Protein AF-A0A7H4NVX7-F1 (afdb_monomer)

pLDDT: mean 79.27, std 13.38, range [40.81, 90.88]

Foldseek 3Di:
DDFAWDWDDDQQEIEIATEADPVRCVVCVVCVCVSNVNHPYYHCVRHPYYDVPPPDD

Organism: NCBI:txid2058152

Structure (mmCIF, N/CA/C/O backbone):
data_AF-A0A7H4NVX7-F1
#
_entry.id   AF-A0A7H4NVX7-F1
#
loop_
_atom_site.group_PDB
_atom_site.id
_atom_site.type_symbol
_atom_site.label_atom_id
_atom_site.label_alt_id
_atom_site.label_comp_id
_atom_site.label_asym_id
_atom_site.label_entity_id
_atom_site.label_seq_id
_atom_site.pdbx_PDB_ins_code
_atom_site.Cartn_x
_atom_site.Cartn_y
_atom_site.Cartn_z
_atom_site.occupancy
_atom_site.B_iso_or_equiv
_atom_site.auth_seq_id
_atom_site.auth_comp_id
_atom_site.auth_asym_id
_atom_site.auth_atom_id
_atom_site.pdbx_PDB_model_num
ATOM 1 N N . MET A 1 1 ? 12.566 3.015 -17.720 1.00 40.81 1 MET A N 1
ATOM 2 C CA . MET A 1 1 ? 11.562 3.537 -16.772 1.00 40.81 1 MET A CA 1
ATOM 3 C C . MET A 1 1 ? 11.567 2.582 -15.601 1.00 40.81 1 MET A C 1
ATOM 5 O O . MET A 1 1 ? 11.145 1.451 -15.766 1.00 40.81 1 MET A O 1
ATOM 9 N N . THR A 1 2 ? 12.209 2.978 -14.509 1.00 47.16 2 THR A N 1
ATOM 10 C CA . THR A 1 2 ? 12.36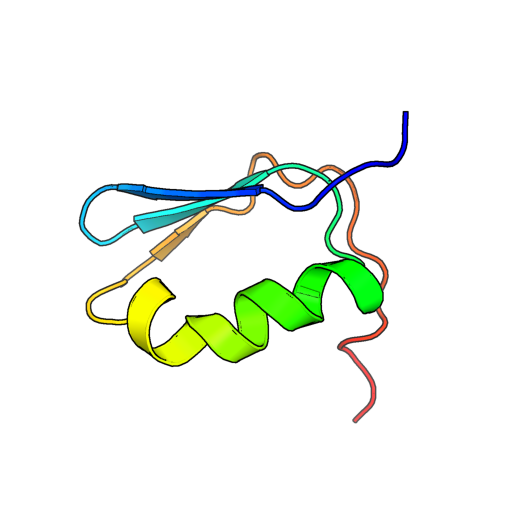1 2.180 -13.286 1.00 47.16 2 THR A CA 1
ATOM 11 C C . THR A 1 2 ? 10.983 1.945 -12.676 1.00 47.16 2 THR A C 1
ATOM 13 O O . THR A 1 2 ? 10.273 2.918 -12.416 1.00 47.16 2 THR A O 1
ATOM 16 N N . GLY A 1 3 ? 10.575 0.683 -12.524 1.00 59.56 3 GLY A N 1
ATOM 17 C CA . GLY A 1 3 ? 9.310 0.334 -11.889 1.00 59.56 3 GLY A CA 1
ATOM 18 C C . GLY A 1 3 ? 9.297 0.884 -10.471 1.00 59.56 3 GLY A C 1
ATOM 19 O O . GLY A 1 3 ? 10.155 0.540 -9.671 1.00 59.56 3 GLY A O 1
ATOM 20 N N . GLN A 1 4 ? 8.382 1.803 -10.183 1.00 74.69 4 GLN A N 1
ATOM 21 C CA . GLN A 1 4 ? 8.245 2.408 -8.864 1.00 74.69 4 GLN A CA 1
ATOM 22 C C . GLN A 1 4 ? 7.006 1.827 -8.192 1.00 74.69 4 GLN A C 1
ATOM 24 O O . GLN A 1 4 ? 5.931 1.803 -8.796 1.00 74.69 4 GLN A O 1
ATOM 29 N N . LEU A 1 5 ? 7.147 1.375 -6.944 1.00 84.88 5 LEU A N 1
ATOM 30 C CA . LEU A 1 5 ? 6.013 0.938 -6.141 1.00 84.88 5 LEU A CA 1
ATOM 31 C C . LEU A 1 5 ? 5.111 2.137 -5.858 1.00 84.88 5 LEU A C 1
ATOM 33 O O . LEU A 1 5 ? 5.546 3.143 -5.299 1.00 84.88 5 LEU A O 1
ATOM 37 N N . SER A 1 6 ? 3.847 2.021 -6.244 1.00 86.31 6 SER A N 1
ATOM 38 C CA . SER A 1 6 ? 2.815 3.001 -5.923 1.00 86.31 6 SER A CA 1
ATOM 39 C C . SER A 1 6 ? 1.710 2.308 -5.147 1.00 86.31 6 SER A C 1
ATOM 41 O O . SER A 1 6 ? 1.236 1.252 -5.561 1.00 86.31 6 SER A O 1
ATOM 43 N N . TRP A 1 7 ? 1.273 2.899 -4.041 1.00 87.50 7 TRP A N 1
ATOM 44 C CA . TRP A 1 7 ? 0.128 2.404 -3.284 1.00 87.50 7 TRP A CA 1
ATOM 45 C C . TRP A 1 7 ? -0.963 3.464 -3.202 1.00 87.50 7 TRP A C 1
ATOM 47 O O . TRP A 1 7 ? -0.709 4.669 -3.217 1.00 87.50 7 TRP A O 1
ATOM 57 N N . THR A 1 8 ? -2.207 3.015 -3.150 1.00 88.56 8 THR A N 1
ATOM 58 C CA . THR A 1 8 ? -3.374 3.874 -2.972 1.00 88.56 8 THR A CA 1
ATOM 59 C C . THR A 1 8 ? -4.298 3.219 -1.964 1.00 88.56 8 THR A C 1
ATOM 61 O O . THR A 1 8 ? -4.529 2.014 -2.025 1.00 88.56 8 THR A O 1
ATOM 64 N N . ARG A 1 9 ? -4.817 4.013 -1.033 1.00 86.88 9 ARG A N 1
ATOM 65 C CA . ARG A 1 9 ? -5.806 3.558 -0.064 1.00 86.88 9 ARG A CA 1
ATOM 66 C C . ARG A 1 9 ? -7.203 3.906 -0.567 1.00 86.88 9 ARG A C 1
ATOM 68 O O . ARG A 1 9 ? -7.483 5.077 -0.809 1.00 86.88 9 ARG A O 1
ATOM 75 N N . ASP A 1 10 ? -8.055 2.897 -0.675 1.00 85.19 10 ASP A N 1
ATOM 76 C CA . ASP A 1 10 ? -9.479 3.020 -0.976 1.00 85.19 10 ASP A CA 1
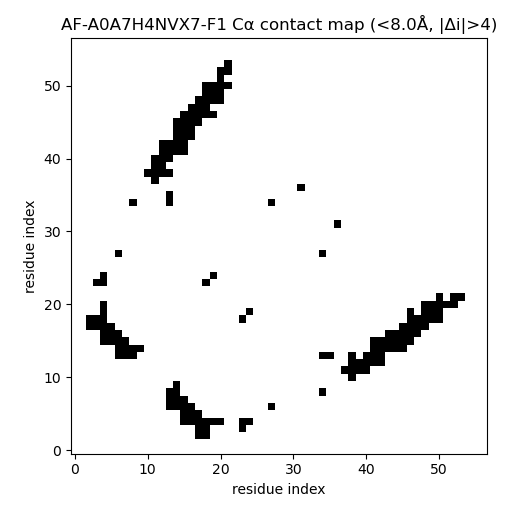ATOM 77 C C . ASP A 1 10 ? -10.278 2.445 0.201 1.00 85.19 10 ASP 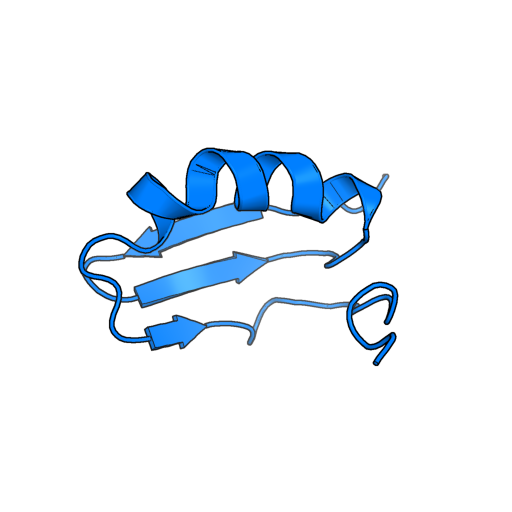A C 1
ATOM 79 O O . ASP A 1 10 ? -10.432 1.232 0.348 1.00 85.19 10 ASP A O 1
ATOM 83 N N . GLY A 1 11 ? -10.688 3.329 1.116 1.00 86.25 11 GLY A N 1
ATOM 84 C CA . GLY A 1 11 ? -11.376 2.952 2.350 1.00 86.25 11 GLY A CA 1
ATOM 85 C C . GLY A 1 11 ? -10.540 2.008 3.218 1.00 86.25 11 GLY A C 1
ATOM 86 O O . GLY A 1 11 ? -9.541 2.421 3.819 1.00 86.25 11 GLY A O 1
ATOM 87 N N . GLU A 1 12 ? -10.967 0.747 3.271 1.00 90.69 12 GLU A N 1
ATOM 88 C CA . GLU A 1 12 ? -10.301 -0.340 3.997 1.00 90.69 12 GLU A CA 1
ATOM 89 C C . GLU A 1 12 ? -9.393 -1.206 3.107 1.00 90.69 12 GLU A C 1
ATOM 91 O O . GLU A 1 12 ? -8.841 -2.200 3.571 1.00 90.69 12 GLU A O 1
ATOM 96 N N . THR A 1 13 ? -9.236 -0.869 1.826 1.00 90.38 13 THR A N 1
ATOM 97 C CA . THR A 1 13 ? -8.395 -1.628 0.895 1.00 90.38 13 THR A CA 1
ATOM 98 C C . THR A 1 13 ? -7.147 -0.839 0.521 1.00 90.38 13 THR A C 1
ATOM 100 O O . THR A 1 13 ? -7.224 0.309 0.082 1.00 90.38 13 THR A O 1
ATOM 103 N N . LEU A 1 14 ? -5.977 -1.456 0.665 1.00 90.88 14 LEU A N 1
ATOM 104 C CA . LEU A 1 14 ? -4.705 -0.910 0.203 1.00 90.88 14 LEU A CA 1
ATOM 105 C C . LEU A 1 14 ? -4.336 -1.555 -1.133 1.00 90.88 14 LEU A C 1
ATOM 107 O O . LEU A 1 14 ? -3.965 -2.722 -1.167 1.00 90.88 14 LEU A O 1
ATOM 111 N N . ALA A 1 15 ? -4.422 -0.801 -2.224 1.00 90.25 15 ALA A N 1
ATOM 112 C CA . ALA A 1 15 ? -4.048 -1.267 -3.553 1.00 90.25 15 ALA A CA 1
ATOM 113 C C . ALA A 1 15 ? -2.585 -0.933 -3.852 1.00 90.25 15 ALA A C 1
ATOM 115 O O . ALA A 1 15 ? -2.208 0.241 -3.857 1.00 90.25 15 ALA A O 1
ATOM 116 N N . LEU A 1 16 ? -1.772 -1.950 -4.136 1.00 89.12 16 LEU A N 1
ATOM 117 C CA . LEU A 1 16 ? -0.377 -1.804 -4.545 1.00 89.12 16 LEU A CA 1
ATOM 118 C C . LEU A 1 16 ? -0.250 -2.041 -6.048 1.00 89.12 16 LEU A C 1
ATOM 120 O O . LEU A 1 16 ? -0.874 -2.935 -6.619 1.00 89.12 16 LEU A O 1
ATOM 124 N N . ARG A 1 17 ? 0.571 -1.217 -6.698 1.00 88.62 17 ARG A N 1
ATOM 125 C CA . ARG A 1 17 ? 0.798 -1.241 -8.143 1.00 88.62 17 ARG A CA 1
ATOM 126 C C . ARG A 1 17 ? 2.285 -1.124 -8.449 1.00 88.62 17 ARG A C 1
ATOM 128 O O . ARG A 1 17 ? 2.986 -0.330 -7.819 1.00 88.62 17 ARG A O 1
ATOM 135 N N . GLY A 1 18 ? 2.736 -1.861 -9.459 1.00 86.75 18 GLY A N 1
ATOM 136 C CA . GLY A 1 18 ? 4.119 -1.823 -9.935 1.00 86.75 18 GLY A CA 1
ATOM 137 C C . GLY A 1 18 ? 4.978 -2.949 -9.367 1.00 86.75 18 GLY A C 1
ATOM 138 O O . GLY A 1 18 ? 4.541 -4.097 -9.300 1.00 86.75 18 GLY A O 1
ATOM 139 N N . GLU A 1 19 ? 6.217 -2.631 -9.002 1.00 86.62 19 GLU A N 1
ATOM 140 C CA . GLU A 1 19 ? 7.214 -3.616 -8.577 1.00 86.62 19 GLU A CA 1
ATOM 141 C C . GLU A 1 19 ? 7.397 -3.576 -7.059 1.00 86.62 19 GLU A C 1
ATOM 143 O O . GLU A 1 19 ? 7.653 -2.524 -6.476 1.00 86.62 19 GLU A O 1
ATOM 148 N N . LEU A 1 20 ? 7.252 -4.733 -6.418 1.00 81.12 20 LEU A N 1
ATOM 149 C CA . LEU A 1 20 ? 7.557 -4.942 -5.010 1.00 81.12 20 LEU A CA 1
ATOM 150 C C . LEU A 1 20 ? 9.034 -5.345 -4.903 1.00 81.12 20 LEU A C 1
ATOM 152 O O . LEU A 1 20 ? 9.372 -6.525 -4.965 1.00 81.12 20 LEU A O 1
ATOM 156 N N . ASP A 1 21 ? 9.905 -4.346 -4.798 1.00 81.19 21 ASP A N 1
ATOM 157 C CA . ASP A 1 21 ? 11.348 -4.508 -4.586 1.00 81.19 21 ASP A CA 1
ATOM 158 C C . ASP A 1 21 ? 11.716 -4.098 -3.148 1.00 81.19 21 ASP A C 1
ATOM 160 O O . ASP A 1 21 ? 11.019 -3.284 -2.538 1.00 81.19 21 ASP A O 1
ATOM 164 N N . GLN A 1 22 ? 12.806 -4.638 -2.599 1.00 74.38 22 GLN A N 1
ATOM 165 C CA . GLN A 1 22 ? 13.325 -4.267 -1.281 1.00 74.38 22 GLN A CA 1
ATOM 166 C C . GLN A 1 22 ? 13.529 -2.756 -1.148 1.00 74.38 22 GLN A C 1
ATOM 168 O O . GLN A 1 22 ? 13.132 -2.175 -0.138 1.00 74.38 22 GLN A O 1
ATOM 173 N N . ASP A 1 23 ? 14.094 -2.119 -2.173 1.00 81.06 23 ASP A N 1
ATOM 174 C CA . ASP A 1 23 ? 14.387 -0.685 -2.156 1.00 81.06 23 ASP A CA 1
ATOM 175 C C . ASP A 1 23 ? 13.102 0.156 -2.240 1.00 81.06 23 ASP A C 1
ATOM 177 O O . ASP A 1 23 ? 13.013 1.255 -1.689 1.00 81.06 23 ASP A O 1
ATOM 181 N N . LEU A 1 24 ? 12.068 -0.389 -2.886 1.00 80.00 24 LEU A N 1
ATOM 182 C CA . LEU A 1 24 ? 10.771 0.260 -3.077 1.00 80.00 24 LEU A CA 1
ATOM 183 C C . LEU A 1 24 ? 9.810 0.024 -1.906 1.00 80.00 24 LEU A C 1
ATOM 185 O O . LEU A 1 24 ? 8.878 0.802 -1.701 1.00 80.00 24 LEU A O 1
ATOM 189 N N . LEU A 1 25 ? 10.046 -1.027 -1.120 1.00 80.38 25 LEU A N 1
ATOM 190 C CA . LEU A 1 25 ? 9.295 -1.336 0.091 1.00 80.38 25 LEU A CA 1
ATOM 191 C C . LEU A 1 25 ? 9.639 -0.403 1.249 1.00 80.38 25 LEU A C 1
ATOM 193 O O . LEU A 1 25 ? 8.772 -0.177 2.087 1.00 80.38 25 LEU A O 1
ATOM 197 N N . VAL A 1 26 ? 10.852 0.156 1.300 1.00 82.81 26 VAL A N 1
ATOM 198 C CA . VAL A 1 26 ? 11.291 1.064 2.376 1.00 82.81 26 VAL A CA 1
ATOM 199 C C . VAL A 1 26 ? 10.273 2.184 2.657 1.00 82.81 26 VAL A C 1
ATOM 201 O O . VAL A 1 26 ? 9.793 2.265 3.788 1.00 82.81 26 VAL A O 1
ATOM 204 N N . PRO A 1 27 ? 9.855 3.013 1.680 1.00 83.94 27 PRO A N 1
ATOM 205 C CA . PRO A 1 27 ? 8.901 4.091 1.943 1.00 83.94 27 PRO A CA 1
ATOM 206 C C . PRO A 1 27 ? 7.504 3.588 2.343 1.00 83.94 27 PRO A C 1
ATOM 208 O O . PRO A 1 27 ? 6.852 4.214 3.179 1.00 83.94 27 PRO A O 1
ATOM 211 N N . LEU A 1 28 ? 7.053 2.444 1.812 1.00 84.31 28 LEU A N 1
ATOM 212 C CA . LEU A 1 28 ? 5.799 1.816 2.243 1.00 84.31 28 LEU A CA 1
ATOM 213 C C . LEU A 1 28 ? 5.904 1.299 3.685 1.00 84.31 28 LEU A C 1
ATOM 215 O O . LEU A 1 28 ? 4.952 1.415 4.450 1.00 84.31 28 LEU A O 1
ATOM 219 N N . TRP A 1 29 ? 7.050 0.735 4.067 1.00 85.31 29 TRP A N 1
ATOM 220 C CA . TRP A 1 29 ? 7.297 0.170 5.391 1.00 85.31 29 TRP A CA 1
ATOM 221 C C . TRP A 1 29 ? 7.382 1.242 6.477 1.00 85.31 29 TRP A C 1
ATOM 223 O O . TRP A 1 29 ? 6.856 1.035 7.574 1.00 85.31 29 TRP A O 1
ATOM 233 N N . GLU A 1 30 ? 7.989 2.386 6.163 1.00 86.75 30 GLU A N 1
ATOM 234 C CA . GLU A 1 30 ? 7.982 3.588 7.005 1.00 86.75 30 GLU A CA 1
ATOM 235 C C . GLU A 1 30 ? 6.555 4.135 7.162 1.00 86.75 30 GLU A C 1
ATOM 237 O O . GLU A 1 30 ? 6.101 4.426 8.269 1.00 86.75 30 GLU A O 1
ATOM 242 N N . ALA A 1 31 ? 5.794 4.191 6.064 1.00 85.75 31 ALA A N 1
ATOM 243 C CA . ALA A 1 31 ? 4.407 4.649 6.071 1.00 85.75 31 ALA A CA 1
ATOM 244 C C . ALA A 1 31 ? 3.405 3.589 6.560 1.00 85.75 31 ALA A C 1
ATOM 246 O O . ALA A 1 31 ? 2.220 3.904 6.681 1.00 85.75 31 ALA A O 1
ATOM 247 N N . ARG A 1 32 ? 3.839 2.351 6.857 1.00 85.62 32 ARG A N 1
ATOM 248 C CA . ARG A 1 32 ? 2.934 1.206 7.060 1.00 85.62 32 ARG A CA 1
ATOM 249 C C . ARG A 1 32 ? 1.900 1.476 8.134 1.00 85.62 32 ARG A C 1
ATOM 251 O O . ARG A 1 32 ? 0.738 1.182 7.928 1.00 85.62 32 ARG A O 1
ATOM 258 N N . ALA A 1 33 ? 2.305 2.109 9.234 1.00 85.38 33 ALA A N 1
ATOM 259 C CA . ALA A 1 33 ? 1.413 2.385 10.350 1.00 85.38 33 ALA A CA 1
ATOM 260 C C . ALA A 1 33 ? 0.213 3.242 9.928 1.00 85.38 33 ALA A C 1
ATOM 262 O O . ALA A 1 33 ? -0.878 2.990 10.402 1.00 85.38 33 ALA A O 1
ATOM 263 N N . GLN A 1 34 ? 0.395 4.203 9.016 1.00 85.81 34 GLN A N 1
ATOM 264 C CA . GLN A 1 34 ? -0.691 5.028 8.471 1.00 85.81 34 GLN A CA 1
ATOM 265 C C . GLN A 1 34 ? -1.364 4.373 7.258 1.00 85.81 34 GLN A C 1
ATOM 267 O O . GLN A 1 34 ? -2.574 4.491 7.072 1.00 85.81 34 GLN A O 1
ATOM 272 N N . ALA A 1 35 ? -0.586 3.682 6.423 1.00 83.19 35 ALA A N 1
ATOM 273 C CA . ALA A 1 35 ? -1.071 3.044 5.207 1.00 83.19 35 ALA A CA 1
ATOM 274 C C . ALA A 1 35 ? -1.963 1.832 5.500 1.00 83.19 35 ALA A C 1
ATOM 276 O O . ALA A 1 35 ? -2.885 1.586 4.732 1.00 83.19 35 ALA A O 1
ATOM 277 N N . THR A 1 36 ? -1.713 1.105 6.594 1.00 83.50 36 THR A N 1
ATOM 278 C CA . THR A 1 36 ? -2.497 -0.063 7.020 1.00 83.50 36 THR A CA 1
ATOM 279 C C . THR A 1 36 ? -3.496 0.249 8.134 1.00 83.50 36 THR A C 1
ATOM 281 O O . THR A 1 36 ? -4.210 -0.651 8.569 1.00 83.50 36 THR A O 1
ATOM 284 N N . ASP A 1 37 ? -3.555 1.489 8.628 1.00 85.94 37 ASP A N 1
ATOM 285 C CA . ASP A 1 37 ? -4.482 1.862 9.701 1.00 85.94 37 ASP A CA 1
ATOM 286 C C . ASP A 1 37 ? -5.932 1.782 9.218 1.00 85.94 37 ASP A C 1
ATOM 288 O O . ASP A 1 37 ? -6.354 2.563 8.365 1.00 85.94 37 ASP A O 1
ATOM 292 N N . GLY A 1 38 ? -6.696 0.823 9.739 1.00 84.81 38 GLY A N 1
ATOM 293 C CA . GLY A 1 38 ? -8.058 0.546 9.278 1.00 84.81 38 GLY A CA 1
ATOM 294 C C . GLY A 1 38 ? -8.127 -0.090 7.885 1.00 84.81 38 GLY A C 1
ATOM 295 O O . GLY A 1 38 ? -9.167 -0.009 7.238 1.00 84.81 38 GLY A O 1
ATOM 296 N N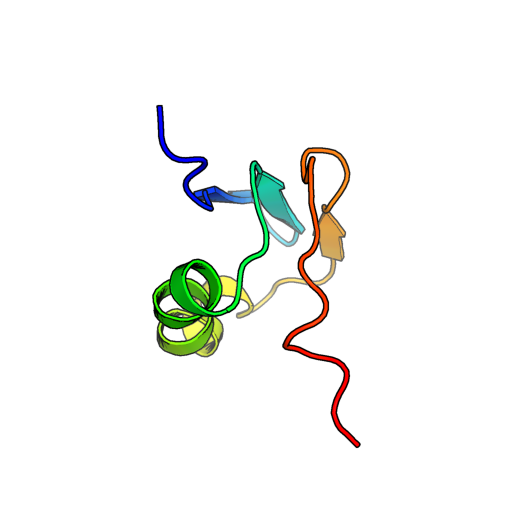 . VAL A 1 39 ? -7.034 -0.693 7.404 1.00 89.69 39 VAL A N 1
ATOM 297 C CA . VAL A 1 39 ? -7.040 -1.523 6.194 1.00 89.69 39 VAL A CA 1
ATOM 298 C C . VAL A 1 39 ? -7.361 -2.965 6.574 1.00 89.69 39 VAL A C 1
ATOM 300 O O . VAL A 1 39 ? -6.677 -3.563 7.402 1.00 89.69 39 VAL A O 1
ATOM 303 N N . SER A 1 40 ? -8.395 -3.526 5.954 1.00 88.19 40 SER A N 1
ATOM 304 C CA . SER A 1 40 ? -8.831 -4.915 6.106 1.00 88.19 40 SER A CA 1
ATOM 305 C C . SER A 1 40 ? -8.359 -5.806 4.951 1.00 88.19 40 SER A C 1
ATOM 307 O O . SER A 1 40 ? -8.208 -7.014 5.138 1.00 88.19 40 SER A O 1
ATOM 309 N N . ALA A 1 41 ? -8.063 -5.225 3.782 1.00 88.44 41 ALA A N 1
ATOM 310 C CA . ALA A 1 41 ? -7.625 -5.956 2.597 1.00 88.44 41 ALA A CA 1
ATOM 311 C C . ALA A 1 41 ? -6.439 -5.281 1.896 1.00 88.44 41 ALA A C 1
ATOM 313 O O . ALA A 1 41 ? -6.373 -4.060 1.776 1.00 88.44 41 ALA A O 1
ATOM 314 N N . ILE A 1 42 ? -5.507 -6.082 1.382 1.00 87.81 42 ILE A N 1
ATOM 315 C CA . ILE A 1 42 ? -4.396 -5.598 0.560 1.00 87.81 42 ILE A CA 1
ATO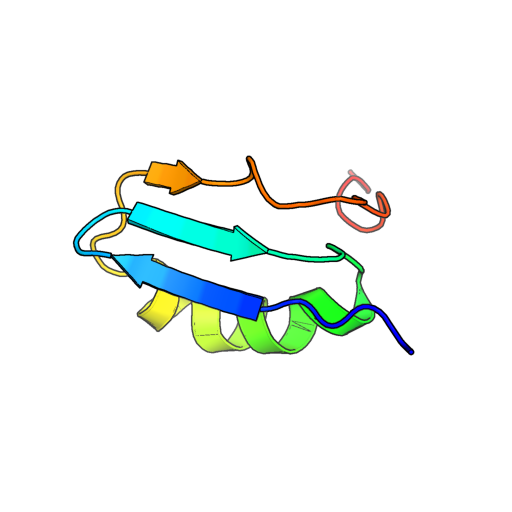M 316 C C . ILE A 1 42 ? -4.577 -6.168 -0.846 1.00 87.81 42 ILE A C 1
ATOM 318 O O . ILE A 1 42 ? -4.499 -7.379 -1.044 1.00 87.81 42 ILE A O 1
ATOM 322 N N . ASP A 1 43 ? -4.837 -5.292 -1.812 1.00 88.38 43 ASP A N 1
ATOM 323 C CA . ASP A 1 43 ? -4.965 -5.644 -3.220 1.00 88.38 43 ASP A CA 1
ATOM 324 C C . ASP A 1 43 ? -3.590 -5.594 -3.900 1.00 88.38 43 ASP A C 1
ATOM 326 O O . ASP A 1 43 ? -2.960 -4.541 -4.019 1.00 88.38 43 ASP A O 1
ATOM 330 N N . LEU A 1 44 ? -3.130 -6.764 -4.341 1.00 86.75 44 LEU A N 1
ATOM 3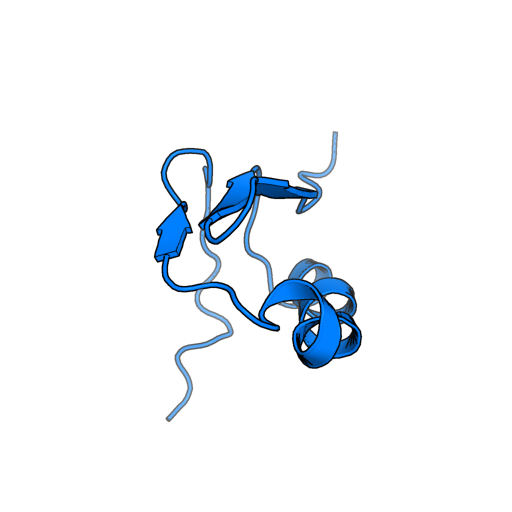31 C CA . LEU A 1 44 ? -1.866 -6.966 -5.050 1.00 86.75 44 LEU A CA 1
ATOM 332 C C . LEU A 1 44 ? -2.078 -7.276 -6.542 1.00 86.75 44 LEU A C 1
ATOM 334 O O . LEU A 1 44 ? -1.128 -7.636 -7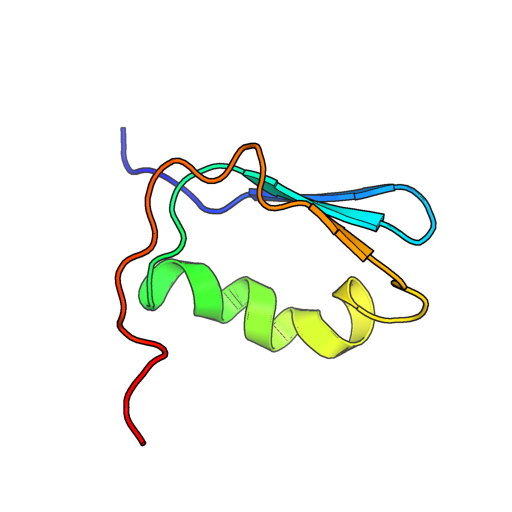.231 1.00 86.75 44 LEU A O 1
ATOM 338 N N . SER A 1 45 ? -3.304 -7.156 -7.061 1.00 86.12 45 SER A N 1
ATOM 339 C CA . SER A 1 45 ? -3.658 -7.537 -8.439 1.00 86.12 45 SER A CA 1
ATOM 340 C C . SER A 1 45 ? -2.875 -6.779 -9.516 1.00 86.12 45 SER A C 1
ATOM 342 O O . SER A 1 45 ? -2.653 -7.298 -10.608 1.00 86.12 45 SER A O 1
ATOM 344 N N . ALA A 1 46 ? -2.434 -5.562 -9.202 1.00 84.19 46 ALA A N 1
ATOM 345 C CA . ALA A 1 46 ? -1.667 -4.692 -10.086 1.00 84.19 46 ALA A CA 1
ATOM 346 C C . ALA A 1 46 ? -0.153 -4.708 -9.795 1.00 84.19 46 ALA A C 1
ATOM 348 O O . ALA A 1 46 ? 0.594 -3.885 -10.337 1.00 84.19 46 ALA A O 1
ATOM 349 N N . VAL A 1 47 ? 0.312 -5.628 -8.945 1.00 86.50 47 VAL A N 1
ATOM 350 C CA . VAL A 1 47 ? 1.737 -5.871 -8.718 1.00 86.50 47 VAL A CA 1
ATOM 351 C C . VAL A 1 47 ? 2.257 -6.781 -9.825 1.00 86.50 47 VAL A C 1
ATOM 353 O O . VAL A 1 47 ? 1.814 -7.914 -9.988 1.00 86.50 47 VAL A O 1
ATOM 356 N N . THR A 1 48 ? 3.205 -6.277 -10.609 1.00 80.44 48 THR A N 1
ATOM 357 C CA . THR A 1 48 ? 3.737 -6.963 -11.796 1.00 80.44 48 THR A CA 1
ATOM 358 C C . THR A 1 48 ? 4.956 -7.823 -11.493 1.00 80.44 48 THR A C 1
ATOM 360 O O . THR A 1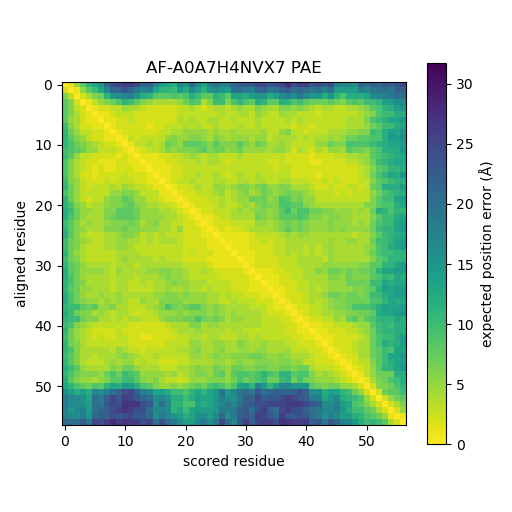 48 ? 5.275 -8.733 -12.257 1.00 80.44 48 THR A O 1
ATOM 363 N N . ARG A 1 49 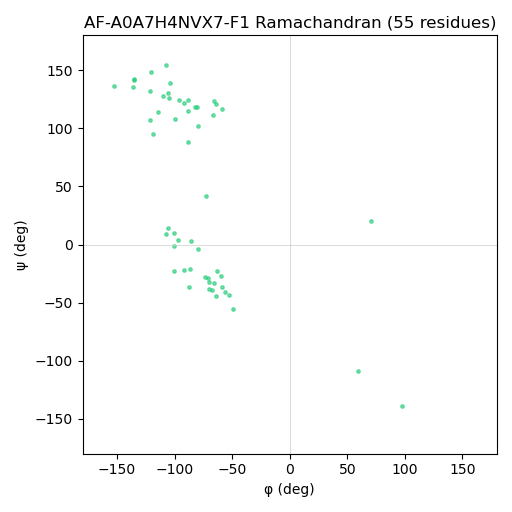? 5.658 -7.537 -10.394 1.00 77.19 49 ARG A N 1
ATOM 364 C CA . ARG A 1 49 ? 6.860 -8.255 -9.973 1.00 77.19 49 ARG A CA 1
ATOM 365 C C . ARG A 1 49 ? 7.005 -8.162 -8.463 1.00 77.19 49 ARG A C 1
ATOM 367 O O . ARG A 1 49 ? 6.813 -7.090 -7.899 1.00 77.19 49 ARG A O 1
ATOM 374 N N . VAL A 1 50 ? 7.350 -9.277 -7.832 1.00 76.31 50 VAL A N 1
ATOM 375 C CA . VAL A 1 50 ? 7.717 -9.347 -6.416 1.00 76.31 50 VAL A CA 1
ATOM 376 C C . VAL A 1 50 ? 9.126 -9.913 -6.368 1.00 76.31 50 VAL A C 1
ATOM 378 O O . VAL A 1 50 ? 9.321 -11.093 -6.656 1.00 76.31 50 VAL A O 1
ATOM 381 N N . ASP A 1 51 ? 10.108 -9.075 -6.054 1.00 71.38 51 ASP A N 1
ATOM 382 C CA . ASP A 1 51 ? 11.453 -9.551 -5.764 1.00 71.38 51 ASP A CA 1
ATOM 383 C C . ASP A 1 51 ? 11.459 -10.040 -4.310 1.00 71.38 51 ASP A C 1
ATOM 385 O O . ASP A 1 51 ? 11.136 -9.315 -3.368 1.00 71.38 51 ASP A O 1
ATOM 389 N N . THR A 1 52 ? 11.737 -11.329 -4.119 1.00 56.22 52 THR A N 1
ATOM 390 C CA . THR A 1 52 ? 11.604 -12.064 -2.849 1.00 56.22 52 THR A CA 1
ATOM 391 C C . THR A 1 52 ? 12.676 -11.700 -1.815 1.00 56.22 52 THR A C 1
ATOM 393 O O . THR A 1 52 ? 13.194 -12.569 -1.114 1.00 56.22 52 THR A O 1
ATOM 396 N N . ALA A 1 53 ? 13.011 -10.421 -1.668 1.00 54.84 53 ALA A N 1
ATOM 397 C CA . ALA A 1 53 ? 13.832 -9.949 -0.559 1.00 54.84 53 ALA A CA 1
ATOM 398 C C . ALA A 1 53 ? 13.147 -10.166 0.807 1.00 54.84 53 ALA A C 1
ATOM 400 O O . ALA A 1 53 ? 13.818 -10.282 1.829 1.00 54.84 53 ALA A O 1
ATOM 401 N N . GLY A 1 54 ? 11.813 -10.284 0.830 1.00 51.22 54 GLY A N 1
ATOM 402 C CA . GLY A 1 54 ? 11.012 -10.409 2.052 1.00 51.22 54 GLY A CA 1
ATOM 403 C C . GLY A 1 54 ? 10.835 -11.819 2.633 1.00 51.22 54 GLY A C 1
ATOM 404 O O . GLY A 1 54 ? 10.103 -11.957 3.607 1.00 51.22 54 GLY A O 1
ATOM 405 N N . TRP A 1 55 ? 11.444 -12.871 2.069 1.00 48.28 55 TRP A N 1
ATOM 406 C CA . TRP A 1 55 ? 11.256 -14.261 2.543 1.00 48.28 55 TRP A CA 1
ATOM 407 C C . TRP A 1 55 ? 12.429 -14.853 3.327 1.00 48.28 55 TRP A C 1
ATOM 409 O O . TRP A 1 55 ? 12.476 -16.064 3.554 1.00 48.28 55 TRP A O 1
ATOM 419 N N . ARG A 1 56 ? 13.382 -14.040 3.787 1.00 48.28 56 ARG A N 1
ATOM 420 C CA . ARG A 1 56 ? 14.411 -14.566 4.688 1.00 48.28 56 ARG A CA 1
ATOM 421 C C . ARG A 1 56 ? 13.881 -14.671 6.123 1.00 48.28 56 ARG A C 1
ATOM 423 O O . ARG A 1 56 ? 13.738 -13.663 6.803 1.00 48.28 56 ARG A O 1
ATOM 430 N N . TYR A 1 57 ? 13.556 -15.928 6.445 1.00 45.69 57 TYR A N 1
ATOM 431 C CA . TYR A 1 57 ? 13.398 -16.608 7.741 1.00 45.69 57 TYR A CA 1
ATOM 432 C C . TYR A 1 57 ? 13.927 -15.882 8.980 1.00 45.69 57 TYR A C 1
ATOM 434 O O . TYR A 1 57 ? 15.084 -15.405 8.932 1.00 45.69 57 TYR A O 1
#

Nearest PDB structures (foldseek):
  6xgy-assembly1_B-2  TM=9.288E-01  e=1.509E-05  Escherichia coli
  6xgz-assembly2_D  TM=8.938E-01  e=4.485E-05  Escherichia coli
  7ch7-assembly1_F  TM=9.261E-01  e=3.704E-04  Escherichia coli K-12
  6v4v-assembly1_A-2  TM=5.667E-01  e=3.799E-02  Acinetobacter baumannii
  8rjx-assembly1_A  TM=5.679E-01  e=9.856E-02  Escherichia coli

Solvent-accessible surface area (backbone atoms only — not comparable to full-atom values): 3422 Å² total; per-residue (Å²): 132,82,75,58,51,45,74,48,76,58,87,36,33,33,39,36,33,33,30,47,34,65,82,48,40,50,66,52,62,74,41,32,73,70,65,49,59,74,42,83,44,76,41,57,89,52,44,79,42,72,54,76,70,83,71,78,126

Mean predicted aligned error: 6.72 Å

Secondary structure (DSSP, 8-state):
-----EEEEETTEEEEEEEE-HHHHHHHHHSHHHHSTT--EEEEEEEEEE-GGGG--

Sequence (57 aa):
MTGQLSWTRDGETLALRGELDQDLLVPLWEARAQATDGVSAIDLSAVTRVDTAGWRY

Radius of gyration: 11.29 Å; Cα contacts (8 Å, |Δi|>4): 85; chains: 1; bounding box: 26×22×27 Å

InterPro domains:
  IPR002645 STAS domain [PF13466] (5-54)
  IPR036513 STAS domain superfamily [SSF52091] (1-56)